Protein AF-A0A5C3N775-F1 (afdb_monomer)

Secondary structure (DSSP, 8-state):
--------EEEE-TTT--EEEE---S-HHHHTT-S-TT--HHHHHHHHHHHHHTTPPPTT--------

Radius of gyration: 16.42 Å; Cα contacts (8 Å, |Δi|>4): 50; chains: 1; bounding box: 27×48×44 Å

Mean predicted aligned error: 11.17 Å

Sequence (68 aa):
MMPHLYHYIVITDKATGHTSYTKAYQGGPLWGTRGEPWWSTYRWQLEAFVDKVRGKEPCTGSRSRAVL

Structure (mmCIF, N/CA/C/O backbone):
data_AF-A0A5C3N775-F1
#
_entry.id   AF-A0A5C3N775-F1
#
loop_
_atom_site.group_PDB
_atom_site.id
_atom_site.type_symbol
_atom_site.label_atom_id
_atom_site.label_alt_id
_atom_site.label_comp_id
_atom_site.label_asym_id
_atom_site.label_entity_id
_atom_site.label_seq_id
_atom_site.pdbx_PDB_ins_code
_atom_site.Cartn_x
_atom_site.Cartn_y
_atom_site.Cartn_z
_atom_site.occupancy
_atom_site.B_iso_or_equiv
_atom_site.auth_seq_id
_atom_site.auth_comp_id
_atom_site.auth_asym_id
_atom_site.auth_atom_id
_atom_site.pdbx_PDB_model_num
ATOM 1 N N . MET A 1 1 ? -9.480 15.940 -13.911 1.00 40.56 1 MET A N 1
ATOM 2 C CA . MET A 1 1 ? -9.882 15.817 -12.494 1.00 40.56 1 MET A CA 1
ATOM 3 C C . MET A 1 1 ? -9.735 14.361 -12.098 1.00 40.56 1 MET A C 1
ATOM 5 O O . MET A 1 1 ? -10.479 13.540 -12.615 1.00 40.56 1 MET A O 1
ATOM 9 N N . MET A 1 2 ? -8.724 14.021 -11.295 1.00 39.69 2 MET A N 1
ATOM 10 C CA . MET A 1 2 ? -8.547 12.649 -10.808 1.00 39.69 2 MET A CA 1
ATOM 11 C C . MET A 1 2 ? -9.303 12.527 -9.476 1.00 39.69 2 MET A C 1
ATOM 13 O O . MET A 1 2 ? -9.062 13.355 -8.598 1.00 39.69 2 MET A O 1
ATOM 17 N N . PRO A 1 3 ? -10.227 11.568 -9.301 1.00 49.25 3 PRO A N 1
ATOM 18 C CA . PRO A 1 3 ? -10.949 11.426 -8.044 1.00 49.25 3 PRO A CA 1
ATOM 19 C C . PRO A 1 3 ? -9.978 11.013 -6.932 1.00 49.25 3 PRO A C 1
ATOM 21 O O . PRO A 1 3 ? -9.277 10.006 -7.040 1.00 49.25 3 PRO A O 1
ATOM 24 N N . HIS A 1 4 ? -9.942 11.796 -5.855 1.00 54.81 4 HIS A N 1
ATOM 25 C CA . HIS A 1 4 ? -9.208 11.470 -4.636 1.00 54.81 4 HIS A CA 1
ATOM 26 C C . HIS A 1 4 ? -9.966 10.371 -3.874 1.00 54.81 4 HIS A C 1
ATOM 28 O O . HIS A 1 4 ? -10.745 10.637 -2.964 1.00 54.81 4 HIS A O 1
ATOM 34 N N . LEU A 1 5 ? -9.780 9.119 -4.293 1.00 56.19 5 LEU A N 1
ATOM 35 C CA . LEU A 1 5 ? -10.310 7.942 -3.606 1.00 56.19 5 LEU A CA 1
ATOM 36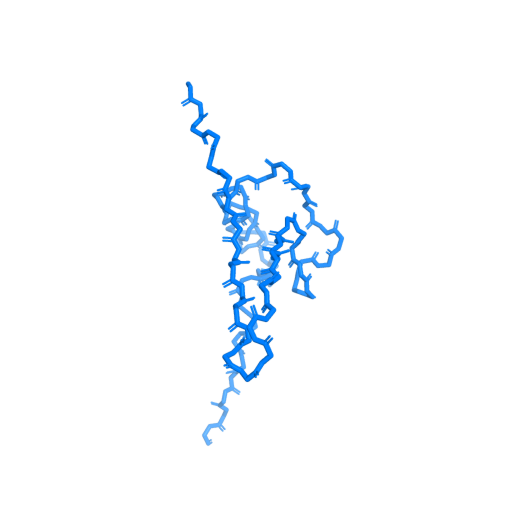 C C . LEU A 1 5 ? -9.434 7.635 -2.388 1.00 56.19 5 LEU A C 1
ATOM 38 O O . LEU A 1 5 ? -8.411 6.959 -2.487 1.00 56.19 5 LEU A O 1
ATOM 42 N N . TYR A 1 6 ? -9.836 8.134 -1.221 1.00 57.81 6 TYR A N 1
ATOM 43 C CA . TYR A 1 6 ? -9.279 7.670 0.044 1.00 57.81 6 TYR A CA 1
ATOM 44 C C . TYR A 1 6 ? -9.798 6.254 0.322 1.00 57.81 6 TYR A C 1
ATOM 46 O O . TYR A 1 6 ? -10.954 6.076 0.692 1.00 57.81 6 TYR A O 1
ATOM 54 N N . HIS A 1 7 ? -8.947 5.243 0.141 1.00 64.25 7 HIS A N 1
ATOM 55 C CA . HIS A 1 7 ? -9.240 3.871 0.551 1.00 64.25 7 HIS A CA 1
ATOM 56 C C . HIS A 1 7 ? -8.595 3.578 1.910 1.00 64.25 7 HIS A C 1
ATOM 58 O O . HIS A 1 7 ? -7.403 3.821 2.113 1.00 64.25 7 HIS A O 1
ATOM 64 N N . TYR A 1 8 ? -9.397 3.069 2.838 1.00 69.31 8 TYR A N 1
ATOM 65 C CA . TYR A 1 8 ? -8.960 2.512 4.109 1.00 69.31 8 TYR A CA 1
ATOM 66 C C . TYR A 1 8 ? -9.802 1.273 4.407 1.00 69.31 8 TYR A C 1
ATOM 68 O O . TYR A 1 8 ? -10.968 1.195 4.016 1.00 69.31 8 TYR A O 1
ATOM 76 N N . ILE A 1 9 ? -9.200 0.305 5.086 1.00 79.75 9 ILE A N 1
ATOM 77 C CA . ILE A 1 9 ? -9.885 -0.885 5.577 1.00 79.75 9 ILE A CA 1
ATOM 78 C C . ILE A 1 9 ? -10.151 -0.653 7.058 1.00 79.75 9 ILE A C 1
ATOM 80 O O . ILE A 1 9 ? -9.231 -0.354 7.822 1.00 79.75 9 ILE A O 1
ATOM 84 N N . VAL A 1 10 ? -11.418 -0.755 7.446 1.00 87.69 10 VAL A N 1
ATOM 85 C CA . VAL A 1 10 ? -11.836 -0.678 8.845 1.00 87.69 10 VAL A CA 1
ATOM 86 C C . VAL A 1 10 ? -11.930 -2.095 9.381 1.00 87.69 10 VAL A C 1
ATOM 88 O O . VAL A 1 10 ? -12.641 -2.924 8.814 1.00 87.69 10 VAL A O 1
ATOM 91 N N . ILE A 1 11 ? -11.205 -2.374 10.459 1.00 87.50 11 ILE A N 1
ATOM 92 C CA . ILE A 1 11 ? -11.208 -3.672 11.125 1.00 87.50 11 ILE A CA 1
ATOM 93 C C . ILE A 1 11 ? -11.793 -3.461 12.515 1.00 87.50 11 ILE A C 1
ATOM 95 O O . ILE A 1 11 ? -11.181 -2.815 13.362 1.00 87.50 11 ILE A O 1
ATOM 99 N N . THR A 1 12 ? -12.985 -4.001 12.749 1.00 90.75 12 THR A N 1
ATOM 100 C CA . THR A 1 12 ? -13.618 -3.991 14.071 1.00 90.75 12 THR A CA 1
ATOM 101 C C . THR A 1 12 ? -13.502 -5.373 14.693 1.00 90.75 12 THR A C 1
ATOM 103 O O . THR A 1 12 ? -14.022 -6.353 14.154 1.00 90.75 12 THR A O 1
ATOM 106 N N . ASP A 1 13 ? -12.832 -5.446 15.839 1.00 88.88 13 ASP A N 1
ATOM 107 C CA . ASP A 1 13 ? -12.819 -6.633 16.682 1.00 88.88 13 ASP A CA 1
ATOM 108 C C . ASP A 1 13 ? -14.173 -6.755 17.394 1.00 88.88 13 ASP A C 1
ATOM 110 O O . ASP A 1 13 ? -14.600 -5.860 18.123 1.00 88.88 13 ASP A O 1
ATOM 114 N N . LYS A 1 14 ? -14.869 -7.872 17.168 1.00 89.81 14 LYS A N 1
ATOM 115 C CA . LYS A 1 14 ? -16.205 -8.115 17.727 1.00 89.81 14 LYS A CA 1
ATOM 116 C C . LYS A 1 14 ? -16.187 -8.492 19.211 1.00 89.81 14 LYS A C 1
ATOM 118 O O . LYS A 1 14 ? -17.217 -8.353 19.859 1.00 89.81 14 LYS A O 1
ATOM 123 N N . ALA A 1 15 ? -15.064 -8.982 19.735 1.00 88.94 15 ALA A N 1
ATOM 124 C CA . ALA A 1 15 ? -14.933 -9.386 21.132 1.00 88.94 15 ALA A CA 1
ATOM 125 C C . ALA A 1 15 ? -14.605 -8.193 22.037 1.00 88.94 15 ALA A C 1
ATOM 127 O O . ALA A 1 15 ? -15.135 -8.089 23.140 1.00 88.94 15 ALA A O 1
ATOM 128 N N . THR A 1 16 ? -13.752 -7.284 21.563 1.00 90.56 16 THR A N 1
ATOM 129 C CA . THR A 1 16 ? -13.322 -6.102 22.329 1.00 90.56 16 THR A CA 1
ATOM 130 C C . THR A 1 16 ? -14.059 -4.822 21.932 1.00 90.56 16 THR A C 1
ATOM 132 O O . THR A 1 16 ? -13.993 -3.827 22.650 1.00 90.56 16 THR A O 1
ATOM 135 N N . GLY A 1 17 ? -14.752 -4.816 20.788 1.00 90.62 17 GLY A N 1
ATOM 136 C CA . GLY A 1 17 ? -15.392 -3.629 20.211 1.00 90.62 17 GLY A CA 1
ATOM 137 C C . GLY A 1 17 ? -14.402 -2.619 19.619 1.00 90.62 17 GLY A C 1
ATOM 138 O O . GLY A 1 17 ? -14.810 -1.574 19.107 1.00 90.62 17 GLY A O 1
ATOM 139 N N . HIS A 1 18 ? -13.100 -2.904 19.675 1.00 91.31 18 HIS A N 1
ATOM 140 C CA . HIS A 1 18 ? -12.072 -1.987 19.213 1.00 91.31 18 HIS A CA 1
ATOM 141 C C . HIS A 1 18 ? -12.051 -1.916 17.683 1.00 91.31 18 HIS A C 1
ATOM 143 O O . HIS A 1 18 ? -12.004 -2.935 16.993 1.00 91.31 18 HIS A O 1
ATOM 149 N N . THR A 1 19 ? -12.046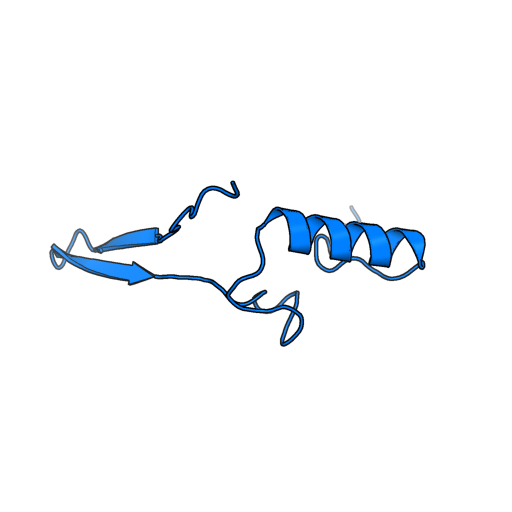 -0.696 17.145 1.00 91.50 19 THR A N 1
ATOM 150 C CA . THR A 1 19 ? -11.992 -0.449 15.700 1.00 91.50 19 THR A CA 1
ATOM 151 C C . THR A 1 19 ? -10.647 0.150 15.319 1.00 91.50 19 THR A C 1
ATOM 153 O O . THR A 1 19 ? -10.266 1.204 15.824 1.00 91.50 19 THR A O 1
ATOM 156 N N . SER A 1 20 ? -9.933 -0.504 14.406 1.00 88.12 20 SER A N 1
ATOM 157 C CA . SER A 1 20 ? -8.680 -0.021 13.836 1.00 88.12 20 SER A CA 1
ATOM 158 C C . SER A 1 20 ? -8.843 0.328 12.357 1.00 88.12 20 SER A C 1
ATOM 160 O O . SER A 1 20 ? -9.635 -0.263 11.621 1.00 88.12 20 SER A O 1
ATOM 162 N N . TYR A 1 21 ? -8.087 1.335 11.928 1.00 84.88 21 TYR A N 1
ATOM 163 C CA . TYR A 1 21 ? -8.084 1.820 10.554 1.00 84.88 21 TYR A CA 1
ATOM 164 C C . TYR A 1 21 ? -6.738 1.488 9.933 1.00 84.88 21 TYR A C 1
ATOM 166 O O .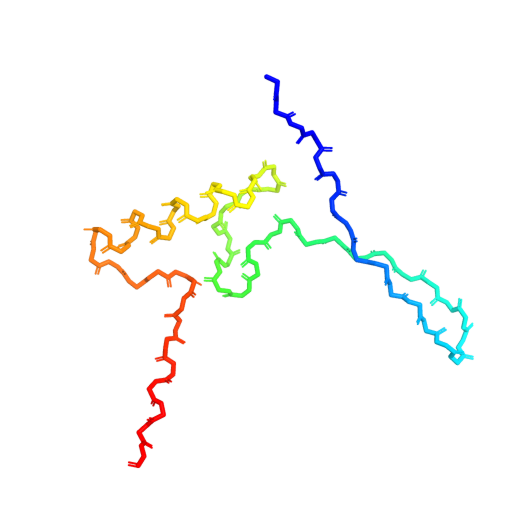 TYR A 1 21 ? -5.707 2.022 10.345 1.00 84.88 21 TYR A O 1
ATOM 174 N N . THR A 1 22 ? -6.745 0.625 8.926 1.00 77.50 22 THR A N 1
ATOM 175 C CA . THR A 1 22 ? -5.536 0.248 8.201 1.00 77.50 22 THR A CA 1
ATOM 176 C C . THR A 1 22 ? -5.554 0.877 6.820 1.00 77.50 22 THR A C 1
ATOM 178 O O . THR A 1 22 ? -6.545 0.827 6.089 1.00 77.50 22 THR A O 1
ATOM 181 N N . LYS A 1 23 ? -4.428 1.485 6.457 1.00 74.25 23 LYS A N 1
ATOM 182 C CA . LYS A 1 23 ? -4.197 2.070 5.142 1.00 74.25 23 LYS A CA 1
ATOM 183 C C . LYS A 1 23 ? -2.945 1.427 4.563 1.00 74.25 23 LYS A C 1
ATOM 185 O O . LYS A 1 23 ? -1.909 1.420 5.220 1.00 74.25 23 LYS A O 1
ATOM 190 N N . ALA A 1 24 ? -3.044 0.892 3.354 1.00 66.75 24 ALA A N 1
ATOM 191 C CA . ALA A 1 24 ? -1.915 0.311 2.641 1.00 66.75 24 ALA A CA 1
ATOM 192 C C . ALA A 1 24 ? -1.633 1.158 1.396 1.00 66.75 24 ALA A C 1
ATOM 194 O O . ALA A 1 24 ? -2.307 1.024 0.379 1.00 66.75 24 ALA A O 1
ATOM 195 N N . TYR A 1 25 ? -0.657 2.061 1.510 1.00 65.19 25 TYR A N 1
ATOM 196 C CA . TYR A 1 25 ? -0.185 2.910 0.405 1.00 65.19 25 TYR A CA 1
ATOM 197 C C . TYR A 1 25 ? 1.186 2.483 -0.128 1.00 65.19 25 TYR A C 1
ATOM 199 O O . TYR A 1 25 ? 1.742 3.121 -1.011 1.00 65.19 25 TYR A O 1
ATOM 207 N N . GLN A 1 26 ? 1.750 1.413 0.423 1.00 64.19 26 GLN A N 1
ATOM 208 C CA . GLN A 1 26 ? 3.028 0.857 0.000 1.00 64.19 26 GLN A CA 1
ATOM 209 C C . GLN A 1 26 ? 2.762 -0.462 -0.712 1.00 64.19 26 GLN A C 1
ATOM 211 O O . GLN A 1 26 ? 1.828 -1.182 -0.355 1.00 64.19 26 GLN A O 1
ATOM 216 N N . GLY A 1 27 ? 3.579 -0.792 -1.709 1.00 63.94 27 GLY A N 1
ATOM 217 C CA . GLY A 1 27 ? 3.337 -1.939 -2.583 1.00 63.94 27 GLY A CA 1
ATOM 218 C C . GLY A 1 27 ? 3.533 -3.321 -1.922 1.00 63.94 27 GLY A C 1
ATOM 219 O O . GLY A 1 27 ? 3.550 -4.348 -2.600 1.00 63.94 27 GLY A O 1
ATOM 220 N N . GLY A 1 28 ? 3.641 -3.379 -0.592 1.00 68.69 28 GLY A N 1
ATOM 221 C CA . GLY A 1 28 ? 3.702 -4.624 0.167 1.00 68.69 28 GLY A CA 1
ATOM 222 C C . GLY A 1 28 ? 4.939 -5.474 -0.163 1.00 68.69 28 GLY A C 1
ATOM 223 O O . GLY A 1 28 ? 5.860 -5.011 -0.833 1.00 68.69 28 GLY A O 1
ATOM 224 N N . PRO A 1 29 ? 4.985 -6.740 0.282 1.00 66.19 29 PRO A N 1
ATOM 225 C CA . PRO A 1 29 ? 6.162 -7.601 0.116 1.00 66.19 29 PRO A CA 1
ATOM 226 C C . PRO A 1 29 ? 6.511 -7.911 -1.350 1.00 66.19 29 PRO A C 1
ATOM 228 O O . PRO A 1 29 ? 7.648 -8.260 -1.643 1.00 66.19 29 PRO A O 1
ATOM 231 N N . LEU A 1 30 ? 5.551 -7.774 -2.271 1.00 68.56 30 LEU A N 1
ATOM 232 C CA . LEU A 1 30 ? 5.727 -8.068 -3.698 1.00 68.56 30 LEU A CA 1
ATOM 233 C C . LEU A 1 30 ? 6.373 -6.922 -4.483 1.00 68.56 30 LEU A C 1
ATOM 235 O O . LEU A 1 30 ? 7.121 -7.167 -5.426 1.00 68.56 30 LEU A O 1
ATOM 239 N N . TRP A 1 31 ? 6.085 -5.677 -4.109 1.00 68.62 31 TRP A N 1
ATOM 240 C CA . TRP A 1 31 ? 6.681 -4.501 -4.745 1.00 68.62 31 TRP A CA 1
ATOM 241 C C . TRP A 1 31 ? 7.814 -3.896 -3.907 1.00 68.62 31 TRP A C 1
ATOM 243 O O . TRP A 1 31 ? 8.590 -3.088 -4.414 1.00 68.62 31 TRP A O 1
ATOM 253 N N . GLY A 1 32 ? 7.944 -4.298 -2.639 1.00 72.69 32 GLY A N 1
ATOM 254 C CA . GLY A 1 32 ? 8.983 -3.827 -1.731 1.00 72.69 32 GLY A CA 1
ATOM 255 C C . GLY A 1 32 ? 8.928 -2.310 -1.556 1.00 72.69 32 GLY A C 1
ATOM 256 O O . GLY A 1 32 ? 7.900 -1.752 -1.179 1.00 72.69 32 GLY A O 1
ATOM 257 N N . THR A 1 33 ? 10.044 -1.643 -1.852 1.00 71.25 33 THR A N 1
ATOM 258 C CA . THR A 1 33 ? 10.180 -0.177 -1.834 1.00 71.25 33 THR A CA 1
ATOM 259 C C . THR A 1 33 ? 9.795 0.488 -3.156 1.00 71.25 33 THR A C 1
ATOM 261 O O . THR A 1 33 ? 9.901 1.706 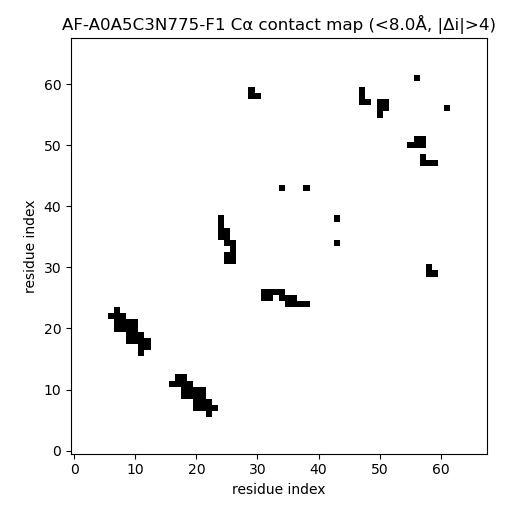-3.284 1.00 71.25 33 THR A O 1
ATOM 264 N N . ARG A 1 34 ? 9.385 -0.283 -4.170 1.00 69.38 34 ARG A N 1
ATOM 265 C CA . ARG A 1 34 ? 9.001 0.267 -5.470 1.00 69.38 34 ARG A CA 1
ATOM 266 C C . ARG A 1 34 ? 7.597 0.845 -5.369 1.00 69.38 34 ARG A C 1
ATOM 268 O O . ARG A 1 34 ? 6.674 0.115 -5.036 1.00 69.38 34 ARG A O 1
ATOM 275 N N . GLY A 1 35 ? 7.460 2.115 -5.741 1.00 71.75 35 GLY A N 1
ATOM 276 C CA . GLY A 1 35 ? 6.200 2.847 -5.857 1.00 71.75 35 GLY A CA 1
ATOM 277 C C . GLY A 1 35 ? 5.925 3.785 -4.685 1.00 71.75 35 GLY A C 1
ATOM 278 O O . GLY A 1 35 ? 6.473 3.632 -3.599 1.00 71.75 35 GLY A O 1
ATOM 279 N N . GLU A 1 36 ? 5.098 4.795 -4.943 1.00 73.06 36 GLU A N 1
ATOM 280 C CA . GLU A 1 36 ? 4.913 5.931 -4.038 1.00 73.06 36 GLU A CA 1
ATOM 281 C C . GLU A 1 36 ? 3.521 5.924 -3.403 1.00 73.06 36 GLU A C 1
ATOM 283 O O . GLU A 1 36 ? 2.561 5.474 -4.038 1.00 73.06 36 GLU A O 1
ATOM 288 N N . PRO A 1 37 ? 3.356 6.493 -2.195 1.00 70.25 37 PRO A N 1
ATOM 289 C CA . PRO A 1 37 ? 2.083 6.465 -1.476 1.00 70.25 37 PRO A CA 1
ATOM 290 C C . PRO A 1 37 ? 0.939 7.199 -2.185 1.00 70.25 37 PRO A C 1
ATOM 292 O O . PRO A 1 37 ? -0.228 6.988 -1.863 1.00 70.25 37 PRO A O 1
ATOM 295 N N . TRP A 1 38 ? 1.253 8.046 -3.166 1.00 73.56 38 TRP A N 1
ATOM 296 C CA . TRP A 1 38 ? 0.275 8.744 -4.001 1.00 73.56 38 TRP A CA 1
ATOM 297 C C . TRP A 1 38 ? -0.025 8.034 -5.331 1.00 73.56 38 TRP A C 1
ATOM 299 O O . TRP A 1 38 ? -0.787 8.558 -6.146 1.00 73.56 38 TRP A O 1
ATOM 309 N N . TRP A 1 39 ? 0.571 6.869 -5.602 1.00 77.44 39 TRP A N 1
ATOM 310 C CA . TRP A 1 39 ? 0.277 6.114 -6.818 1.00 77.44 39 TRP A CA 1
ATOM 311 C C . TRP A 1 39 ? -1.124 5.513 -6.762 1.0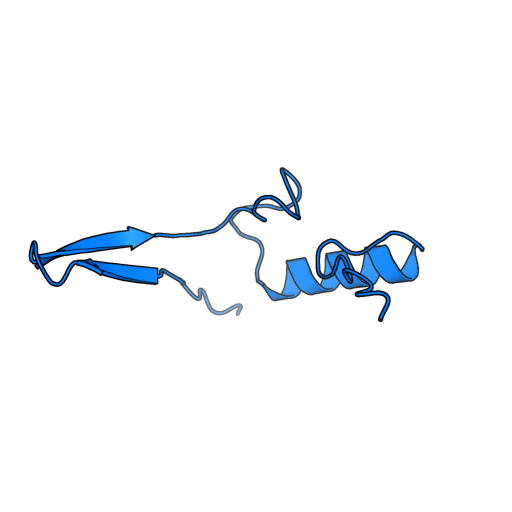0 77.44 39 TRP A C 1
ATOM 313 O O . TRP A 1 39 ? -1.478 4.777 -5.843 1.00 77.44 39 TRP A O 1
ATOM 323 N N . SER A 1 40 ? -1.913 5.781 -7.802 1.00 73.94 40 SER A N 1
ATOM 324 C CA . SER A 1 40 ? -3.197 5.115 -7.995 1.00 73.94 40 SER A CA 1
ATOM 325 C C . SER A 1 40 ? -2.996 3.633 -8.308 1.00 73.94 40 SER A C 1
ATOM 327 O O . SER A 1 40 ? -1.996 3.250 -8.918 1.00 73.94 40 SER A O 1
ATOM 329 N N . THR A 1 41 ? -3.986 2.794 -7.986 1.00 75.19 41 THR A N 1
ATOM 330 C CA . THR A 1 41 ? -4.006 1.363 -8.352 1.00 75.19 41 THR A CA 1
ATOM 331 C C . THR A 1 41 ? -3.679 1.135 -9.833 1.00 75.19 41 THR A C 1
ATOM 333 O O . THR A 1 41 ? -2.969 0.196 -10.181 1.00 75.19 41 THR A O 1
ATOM 336 N N . TY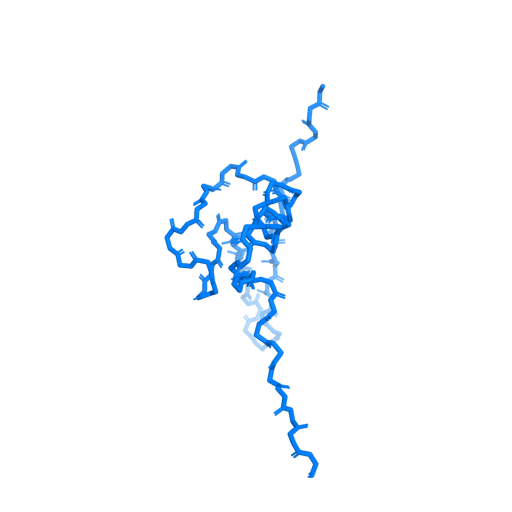R A 1 42 ? -4.121 2.036 -10.713 1.00 78.00 42 TYR A N 1
ATOM 337 C CA . TYR A 1 42 ? -3.826 1.981 -12.144 1.00 78.00 42 TYR A CA 1
ATOM 338 C C . TYR A 1 42 ? -2.334 2.174 -12.469 1.00 78.00 42 TYR A C 1
ATOM 340 O O . TYR A 1 42 ? -1.787 1.486 -13.330 1.00 78.00 42 TYR A O 1
ATOM 348 N N . ARG A 1 43 ? -1.633 3.062 -11.750 1.00 83.00 43 ARG A N 1
ATOM 349 C CA . ARG A 1 43 ? -0.187 3.270 -11.928 1.00 83.00 43 ARG A CA 1
ATOM 350 C C . ARG A 1 43 ? 0.607 1.999 -11.611 1.00 83.00 43 ARG A C 1
ATOM 352 O O . ARG A 1 43 ? 1.554 1.698 -12.336 1.00 83.00 43 ARG A O 1
ATOM 359 N N . TRP A 1 44 ? 0.184 1.248 -10.592 1.00 79.38 44 TRP A N 1
ATOM 360 C CA . TRP A 1 44 ? 0.743 -0.063 -10.246 1.00 79.38 44 TRP A CA 1
ATOM 361 C C . TRP A 1 44 ? 0.500 -1.104 -11.343 1.00 79.38 44 TRP A C 1
ATOM 363 O O . TRP A 1 44 ? 1.417 -1.817 -11.740 1.00 79.38 44 TRP A O 1
ATOM 373 N N . GLN A 1 45 ? -0.713 -1.161 -11.898 1.00 83.19 45 GLN A N 1
ATOM 374 C CA . GLN A 1 45 ? -1.034 -2.066 -13.009 1.00 83.19 45 GLN A CA 1
ATOM 375 C C . GLN A 1 45 ? -0.180 -1.778 -14.253 1.00 83.19 45 GLN A C 1
ATOM 377 O O . GLN A 1 45 ? 0.306 -2.710 -14.893 1.00 83.19 45 GLN A O 1
ATOM 382 N N . LEU A 1 46 ? 0.055 -0.499 -14.562 1.00 86.81 46 LEU A N 1
ATOM 383 C CA . LEU A 1 46 ? 0.923 -0.095 -15.668 1.00 86.81 46 LEU A CA 1
ATOM 384 C C . LEU A 1 46 ? 2.383 -0.505 -15.456 1.00 86.81 46 LEU A C 1
ATOM 386 O O . LEU A 1 46 ? 3.007 -0.977 -16.400 1.00 86.81 46 LEU A O 1
ATOM 390 N N . GLU A 1 47 ? 2.933 -0.369 -14.246 1.00 85.00 47 GLU A N 1
ATOM 391 C CA . GLU A 1 47 ? 4.297 -0.848 -13.970 1.00 85.00 47 GLU A CA 1
ATOM 392 C C . GLU A 1 47 ? 4.419 -2.356 -14.185 1.00 85.00 47 GLU A C 1
ATOM 394 O O . GLU A 1 47 ? 5.360 -2.809 -14.832 1.00 85.00 47 GLU A O 1
ATOM 399 N N . ALA A 1 48 ? 3.435 -3.128 -13.717 1.00 83.69 48 ALA A N 1
ATOM 400 C CA . ALA A 1 48 ? 3.418 -4.571 -13.927 1.00 83.69 48 ALA A CA 1
ATOM 401 C C . ALA A 1 48 ? 3.313 -4.929 -15.419 1.00 83.69 48 ALA A C 1
ATOM 403 O O . ALA A 1 48 ? 3.969 -5.856 -15.893 1.00 83.69 48 ALA A O 1
ATOM 404 N N . PHE A 1 49 ? 2.520 -4.175 -16.184 1.00 86.25 49 PHE A N 1
ATOM 405 C CA . PHE A 1 49 ? 2.436 -4.338 -17.633 1.00 86.25 49 PHE A CA 1
ATOM 406 C C . PHE A 1 49 ? 3.779 -4.044 -18.319 1.00 86.25 49 PHE A C 1
ATOM 408 O O . PHE A 1 49 ? 4.242 -4.835 -19.141 1.00 86.25 49 PHE A O 1
ATOM 415 N N . VAL A 1 50 ? 4.437 -2.943 -17.949 1.00 88.69 50 VAL A N 1
ATOM 416 C CA . VAL A 1 50 ? 5.750 -2.560 -18.484 1.00 88.69 50 VAL A CA 1
ATOM 417 C C . VAL A 1 50 ? 6.812 -3.604 -18.147 1.00 88.69 50 VAL A C 1
ATOM 419 O O . VAL A 1 50 ? 7.605 -3.956 -19.019 1.00 88.69 50 VAL A O 1
ATOM 422 N N . ASP A 1 51 ? 6.817 -4.135 -16.924 1.00 86.50 51 ASP A N 1
ATOM 423 C CA . ASP A 1 51 ? 7.720 -5.217 -16.532 1.00 86.50 51 ASP A CA 1
ATOM 424 C C . ASP A 1 51 ? 7.531 -6.435 -17.439 1.00 86.50 51 ASP A C 1
ATOM 426 O O . ASP A 1 51 ? 8.509 -6.951 -17.983 1.00 86.50 51 ASP A O 1
ATOM 430 N N . LYS A 1 52 ? 6.277 -6.823 -17.703 1.00 84.62 52 LYS A N 1
ATOM 431 C CA . LYS A 1 52 ? 5.967 -7.949 -18.587 1.00 84.62 52 LYS A CA 1
ATOM 432 C C . LYS A 1 52 ? 6.448 -7.722 -20.023 1.00 84.62 52 LYS A C 1
ATOM 434 O O . LYS A 1 52 ? 7.039 -8.628 -20.605 1.00 84.62 52 LYS A 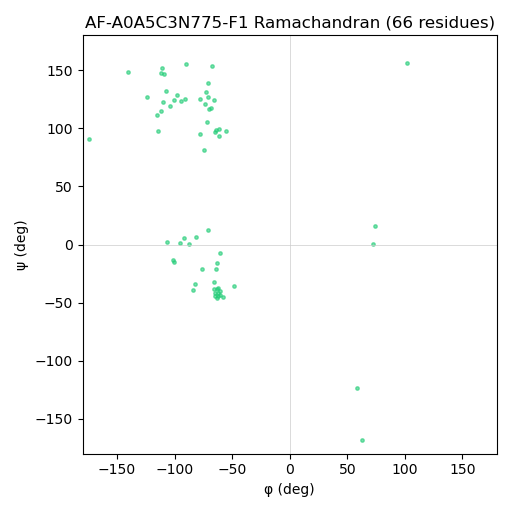O 1
ATOM 439 N N . VAL A 1 53 ? 6.236 -6.528 -20.584 1.00 90.38 53 VAL A N 1
ATOM 440 C CA . VAL A 1 53 ? 6.699 -6.164 -21.941 1.00 90.38 53 VAL A CA 1
ATOM 441 C C . VAL A 1 53 ? 8.227 -6.132 -22.025 1.00 90.38 53 VAL A C 1
ATOM 443 O O . VAL A 1 53 ? 8.801 -6.486 -23.050 1.00 90.38 53 VAL A O 1
ATOM 446 N N . ARG A 1 54 ? 8.903 -5.763 -20.932 1.00 89.00 54 ARG A N 1
ATOM 447 C CA . ARG A 1 54 ? 10.370 -5.766 -20.820 1.00 89.00 54 ARG A CA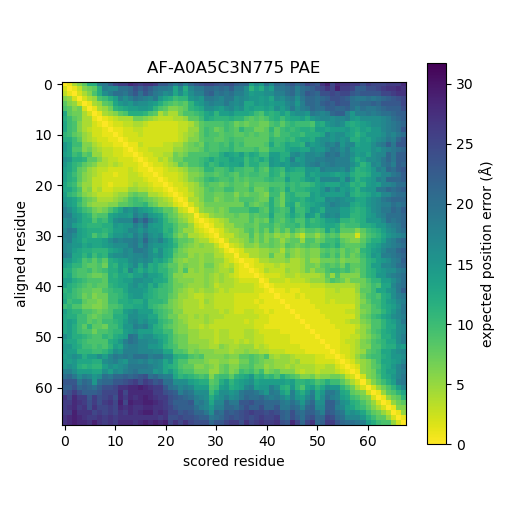 1
ATOM 448 C C . ARG A 1 54 ? 10.960 -7.144 -20.494 1.00 89.00 54 ARG A C 1
ATOM 450 O O . ARG A 1 54 ? 12.158 -7.232 -20.244 1.00 89.00 54 ARG A O 1
ATOM 457 N N . GLY A 1 55 ? 10.145 -8.202 -20.469 1.00 84.75 55 GLY A N 1
ATOM 458 C CA . GLY A 1 55 ? 10.591 -9.567 -20.179 1.00 84.75 55 GLY A CA 1
ATOM 459 C C . GLY A 1 55 ? 10.926 -9.830 -18.707 1.00 84.75 55 GLY A C 1
ATOM 460 O O . GLY A 1 55 ? 11.578 -10.824 -18.406 1.00 84.75 55 GLY A O 1
ATOM 461 N N . LYS A 1 56 ? 10.498 -8.957 -17.787 1.00 83.00 56 LYS A N 1
ATOM 462 C CA . LYS A 1 56 ? 10.639 -9.148 -16.338 1.00 83.00 56 LYS A CA 1
ATOM 463 C C . LYS A 1 56 ? 9.416 -9.870 -15.769 1.00 83.00 56 LYS A C 1
ATOM 465 O O . LYS A 1 56 ? 8.317 -9.796 -16.323 1.00 83.00 56 LYS A O 1
ATOM 470 N N . GLU A 1 57 ? 9.603 -10.552 -14.642 1.00 80.62 57 GLU A N 1
ATOM 471 C CA . GLU A 1 57 ? 8.501 -11.110 -13.854 1.00 80.62 57 GLU A CA 1
ATOM 472 C C . GLU A 1 57 ? 7.703 -9.945 -13.234 1.00 80.62 57 GLU A C 1
ATOM 474 O O . GLU A 1 57 ? 8.275 -9.164 -12.467 1.00 80.62 57 GLU A O 1
ATOM 479 N N . PRO A 1 58 ? 6.415 -9.760 -13.572 1.00 73.25 58 PRO A N 1
ATOM 480 C CA . PRO A 1 58 ? 5.625 -8.690 -12.984 1.00 73.25 58 PRO A CA 1
ATOM 481 C C . PRO A 1 58 ? 5.328 -8.987 -11.510 1.00 73.25 58 PRO A C 1
ATOM 483 O O . PRO A 1 58 ? 4.926 -10.094 -11.150 1.00 73.25 58 PRO A O 1
ATOM 486 N N . CYS A 1 59 ? 5.415 -7.959 -10.665 1.00 65.62 59 CYS A N 1
ATOM 487 C CA . CYS A 1 59 ? 5.118 -8.038 -9.229 1.00 65.62 59 CYS A CA 1
ATOM 488 C C . CYS A 1 59 ? 3.663 -8.460 -8.906 1.00 65.62 59 CYS A C 1
ATOM 490 O O . CYS A 1 59 ? 3.328 -8.693 -7.749 1.00 65.62 59 CYS A O 1
ATOM 492 N N . THR A 1 60 ? 2.780 -8.565 -9.907 1.00 57.97 60 THR A N 1
ATOM 493 C CA . THR A 1 60 ? 1.370 -8.978 -9.775 1.00 57.97 60 THR A CA 1
ATOM 494 C C . THR A 1 60 ? 1.114 -10.473 -9.958 1.00 57.97 60 THR A C 1
ATOM 496 O O . THR A 1 60 ? -0.042 -10.891 -9.924 1.00 57.97 60 THR A O 1
ATOM 499 N N . GLY A 1 61 ? 2.142 -11.309 -10.110 1.00 49.81 61 GLY A N 1
ATOM 500 C CA . GLY A 1 61 ? 1.906 -12.746 -10.121 1.00 49.81 61 GLY A CA 1
ATOM 501 C C . GLY A 1 61 ? 3.165 -13.585 -10.160 1.00 49.81 61 GLY A C 1
ATOM 502 O O . GLY A 1 61 ? 3.565 -14.020 -11.235 1.00 49.81 61 GLY A O 1
ATOM 503 N N . SER A 1 62 ? 3.689 -13.948 -8.986 1.00 42.09 62 SER A N 1
ATOM 504 C CA . SER A 1 62 ? 4.308 -15.263 -8.870 1.00 42.09 62 SER A CA 1
ATOM 505 C C . SER A 1 62 ? 3.189 -16.286 -9.072 1.00 42.09 62 SER A C 1
ATOM 507 O O . SER A 1 62 ? 2.403 -16.599 -8.178 1.00 42.09 62 SER A O 1
ATOM 509 N N . ARG A 1 63 ? 3.050 -16.793 -10.298 1.00 45.84 63 ARG A N 1
ATOM 510 C CA . ARG A 1 63 ? 2.345 -18.057 -10.481 1.00 45.84 63 ARG A CA 1
ATOM 511 C C . ARG A 1 63 ? 3.190 -19.097 -9.760 1.00 45.84 63 ARG A C 1
ATOM 513 O O . ARG A 1 63 ? 4.157 -19.597 -10.327 1.00 45.84 63 ARG A O 1
ATOM 520 N N . SER A 1 64 ? 2.816 -19.445 -8.530 1.00 42.78 64 SER A N 1
ATOM 521 C CA . SER A 1 64 ? 3.120 -20.769 -8.005 1.00 42.78 64 SER A CA 1
ATOM 522 C C . SER A 1 64 ? 2.540 -21.750 -9.014 1.00 42.78 64 SER A C 1
ATOM 524 O O . SER A 1 64 ? 1.332 -21.982 -9.059 1.00 42.78 64 SER A O 1
ATOM 526 N N . ARG A 1 65 ? 3.392 -22.257 -9.905 1.00 43.84 65 ARG A N 1
ATOM 527 C CA . ARG A 1 65 ? 3.107 -23.464 -10.666 1.00 43.84 65 ARG A CA 1
ATOM 528 C C . ARG A 1 65 ? 2.957 -24.555 -9.610 1.00 43.84 65 ARG A C 1
ATO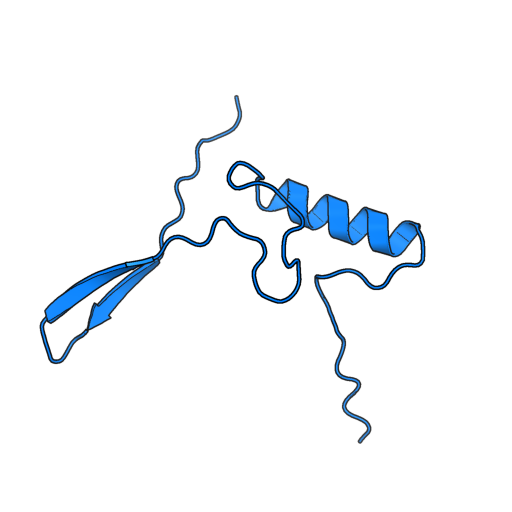M 530 O O . ARG A 1 65 ? 3.947 -25.113 -9.153 1.00 43.84 65 ARG A O 1
ATOM 537 N N . ALA A 1 66 ? 1.723 -24.798 -9.178 1.00 40.03 66 ALA A N 1
ATOM 538 C CA . ALA A 1 66 ? 1.363 -26.072 -8.593 1.00 40.03 66 ALA A CA 1
ATOM 539 C C . ALA A 1 66 ? 1.599 -27.101 -9.702 1.00 40.03 66 ALA A C 1
ATOM 541 O O . ALA A 1 66 ? 0.849 -27.172 -10.676 1.00 40.03 66 ALA A O 1
ATOM 542 N N . VAL A 1 67 ? 2.742 -27.775 -9.624 1.00 38.69 67 VAL A N 1
ATOM 543 C CA . VAL A 1 67 ? 2.981 -29.009 -10.359 1.00 38.69 67 VAL A CA 1
ATOM 544 C C . VAL A 1 67 ? 2.073 -30.040 -9.691 1.00 38.69 67 VAL A C 1
ATOM 546 O O . VAL A 1 67 ? 2.184 -30.243 -8.482 1.00 38.69 67 VAL A O 1
ATOM 549 N N . LEU A 1 68 ? 1.112 -30.554 -10.464 1.00 45.00 68 LEU A N 1
ATOM 550 C CA . LEU A 1 68 ? 0.288 -31.711 -10.107 1.00 45.00 68 LEU A CA 1
ATOM 551 C C . LEU A 1 68 ? 1.146 -32.976 -10.061 1.00 45.00 68 LEU A C 1
ATOM 553 O O . LEU A 1 68 ? 2.076 -33.065 -10.898 1.00 45.00 68 LEU A O 1
#

pLDDT: mean 71.95, std 15.76, range [38.69, 91.5]

Foldseek 3Di:
DDDPDDDWDWDADPVVRDIDIHDDQAPPPLCPNPDDSPDDPVNLVVQQVVCVVVVHHRSPDPPPPPDD

Solvent-accessible surface area (backbone atoms only — not comparable to full-atom values): 4514 Å² total; per-residue (Å²): 137,80,82,87,77,86,74,68,49,78,48,68,42,86,89,79,67,50,71,47,80,47,70,82,51,60,50,47,92,63,40,50,85,52,73,51,69,83,58,52,74,64,58,56,54,49,51,32,51,51,29,46,76,72,73,41,87,30,66,85,57,83,74,77,77,77,79,128

Organism: NCBI:txid5364